Protein AF-B3H0V5-F1 (afdb_monomer)

Sequence (66 aa):
MKNKRYKRPNKSQIREYKAYLDAVKTMYEDMPDGAYFAILIDSTESWLNENNLGHLDAHDFYHQYG

Radius of gyration: 12.99 Å; Cα contacts (8 Å, |Δi|>4): 39; chains: 1; bounding box: 45×18×29 Å

pLDDT: mean 92.26, std 12.67, range [42.97, 98.5]

Nearest PDB structures (foldseek):
  5of9-assembly1_B  TM=4.790E-01  e=7.041E+00  Homo sapiens
  6enu-assembly1_t  TM=4.047E-01  e=5.607E+00  Escherichia coli

Mean predicted aligned error: 4.13 Å

Structure (mmCIF, N/CA/C/O backbone):
data_AF-B3H0V5-F1
#
_entry.id   AF-B3H0V5-F1
#
loop_
_atom_site.group_PDB
_atom_site.id
_atom_site.type_symbol
_atom_site.label_atom_id
_atom_site.label_alt_id
_atom_site.label_comp_id
_atom_site.label_asym_id
_atom_site.label_entity_id
_atom_site.label_seq_id
_atom_site.pdbx_PDB_ins_code
_atom_site.Cartn_x
_atom_site.Cartn_y
_atom_site.Cartn_z
_atom_site.occupancy
_atom_site.B_iso_or_equiv
_atom_site.auth_seq_id
_atom_site.auth_comp_id
_atom_site.auth_asym_id
_atom_site.auth_atom_id
_atom_site.pdbx_PDB_model_num
ATOM 1 N N . MET A 1 1 ? -32.617 -6.236 6.621 1.00 42.97 1 MET A N 1
ATOM 2 C CA . MET A 1 1 ? -31.259 -6.374 6.042 1.00 42.97 1 MET A CA 1
ATOM 3 C C . MET A 1 1 ? -30.256 -5.880 7.077 1.00 42.97 1 MET A C 1
ATOM 5 O O . MET A 1 1 ? -30.412 -4.765 7.554 1.00 42.97 1 MET A O 1
ATOM 9 N N . LYS A 1 2 ? -29.305 -6.711 7.527 1.00 45.03 2 LYS A N 1
ATOM 10 C CA . LYS A 1 2 ? -28.272 -6.274 8.485 1.00 45.03 2 LYS A CA 1
ATOM 11 C C . LYS A 1 2 ? -27.281 -5.376 7.737 1.00 45.03 2 LYS A C 1
ATOM 13 O O . LYS A 1 2 ? -26.619 -5.857 6.823 1.00 45.03 2 LYS A O 1
ATOM 18 N N . ASN A 1 3 ? -27.193 -4.097 8.103 1.00 47.78 3 ASN A N 1
ATOM 19 C CA . ASN A 1 3 ? -26.170 -3.186 7.587 1.00 47.78 3 ASN A CA 1
ATOM 20 C C . ASN A 1 3 ? -24.788 -3.758 7.928 1.00 47.78 3 ASN A C 1
ATOM 22 O O . ASN A 1 3 ? -24.395 -3.766 9.096 1.00 47.78 3 ASN A O 1
ATOM 26 N N . LYS A 1 4 ? -24.057 -4.261 6.925 1.00 56.41 4 LYS A N 1
ATOM 27 C CA . LYS A 1 4 ? -22.640 -4.601 7.079 1.00 56.41 4 LYS A CA 1
ATOM 28 C C . LYS A 1 4 ? -21.902 -3.297 7.390 1.00 56.41 4 LYS A C 1
ATOM 30 O O . LYS A 1 4 ? -21.726 -2.457 6.515 1.00 56.41 4 LYS A O 1
ATOM 35 N N . ARG A 1 5 ? -21.523 -3.085 8.653 1.00 64.25 5 ARG A N 1
ATOM 36 C CA . ARG A 1 5 ? -20.599 -2.008 9.023 1.00 64.25 5 ARG A CA 1
ATOM 37 C C . ARG A 1 5 ? -19.218 -2.410 8.516 1.00 64.25 5 ARG A C 1
ATOM 39 O O . ARG A 1 5 ? -18.560 -3.244 9.128 1.00 64.25 5 ARG A O 1
ATOM 46 N N . TYR A 1 6 ? -18.828 -1.852 7.378 1.00 69.56 6 TYR A N 1
ATOM 47 C CA . TYR A 1 6 ? -17.485 -2.000 6.831 1.00 69.56 6 TYR A CA 1
ATOM 48 C C . TYR A 1 6 ? -16.451 -1.423 7.809 1.00 69.56 6 TYR A C 1
ATOM 50 O O . TYR A 1 6 ? -16.663 -0.360 8.405 1.00 69.56 6 TYR A O 1
ATOM 58 N N . LYS A 1 7 ? -15.366 -2.168 8.034 1.00 81.75 7 LYS A N 1
ATOM 59 C CA . LYS A 1 7 ? -14.329 -1.828 9.012 1.00 81.75 7 LYS A CA 1
ATOM 60 C C . LYS A 1 7 ? -13.366 -0.834 8.370 1.00 81.75 7 LYS A C 1
ATOM 62 O O . LYS A 1 7 ? -12.641 -1.187 7.453 1.00 81.75 7 LYS A O 1
ATOM 67 N N . ARG A 1 8 ? -13.328 0.397 8.879 1.00 88.38 8 ARG A N 1
ATOM 68 C CA . ARG A 1 8 ? -12.304 1.374 8.483 1.00 88.38 8 ARG A CA 1
ATOM 69 C C . ARG A 1 8 ? -10.945 1.003 9.094 1.00 88.38 8 ARG A C 1
ATOM 71 O O . ARG A 1 8 ? -10.930 0.507 10.227 1.00 88.38 8 ARG A O 1
ATOM 78 N N . PRO A 1 9 ? -9.824 1.266 8.397 1.00 91.94 9 PRO A N 1
ATOM 79 C CA . PRO A 1 9 ? -8.496 1.098 8.972 1.00 91.94 9 PRO A CA 1
ATOM 80 C C . PRO A 1 9 ? -8.331 2.033 10.174 1.00 91.94 9 PRO A C 1
ATOM 82 O O . PRO A 1 9 ? -8.796 3.177 10.173 1.00 91.94 9 PRO A O 1
ATOM 85 N N . ASN A 1 10 ? -7.670 1.554 11.223 1.00 94.88 10 ASN A N 1
ATOM 86 C CA . ASN A 1 10 ? -7.293 2.406 12.347 1.00 94.88 10 ASN A CA 1
ATOM 87 C C . ASN A 1 10 ? -5.920 3.070 12.112 1.00 94.88 10 ASN A C 1
ATOM 89 O O . ASN A 1 10 ? -5.202 2.750 11.168 1.00 94.88 10 ASN A O 1
ATOM 93 N N . LYS A 1 11 ? -5.526 3.991 13.001 1.00 96.25 11 LYS A N 1
ATOM 94 C CA . LYS A 1 11 ? -4.252 4.723 12.880 1.00 96.25 11 LYS A CA 1
ATOM 95 C C . LYS A 1 11 ? -3.007 3.825 12.895 1.00 96.25 11 LYS A C 1
ATOM 97 O O . LYS A 1 11 ? -2.021 4.187 12.264 1.00 96.25 11 LYS A O 1
ATOM 102 N N . SER A 1 12 ? -3.025 2.698 13.615 1.00 96.88 12 SER A N 1
ATOM 103 C CA . SER A 1 12 ? -1.888 1.764 13.616 1.00 96.88 12 SER A CA 1
ATOM 104 C C . SER A 1 12 ? -1.773 1.045 12.284 1.00 96.88 12 SER A C 1
ATOM 106 O O . SER A 1 12 ? -0.704 1.057 11.691 1.00 96.88 12 SER A O 1
ATOM 108 N N . GLN A 1 13 ? -2.898 0.551 11.767 1.00 96.75 13 GLN A N 1
ATOM 109 C CA . GLN A 1 13 ? -2.972 -0.104 10.463 1.00 96.75 13 GLN A CA 1
ATOM 110 C C . GLN A 1 13 ? -2.495 0.820 9.334 1.00 96.75 13 GLN A C 1
ATOM 112 O O . GLN A 1 13 ? -1.735 0.390 8.481 1.00 96.75 13 GLN A O 1
ATOM 117 N N . ILE A 1 14 ? -2.860 2.107 9.357 1.00 97.50 14 ILE A N 1
ATOM 118 C CA . ILE A 1 14 ? -2.371 3.082 8.363 1.00 97.50 14 ILE A CA 1
ATOM 119 C C . ILE A 1 14 ? -0.849 3.258 8.454 1.00 97.50 14 ILE A C 1
ATOM 121 O O . ILE A 1 14 ? -0.174 3.366 7.436 1.00 97.50 14 ILE A O 1
ATOM 125 N N . ARG A 1 15 ? -0.286 3.299 9.666 1.00 97.94 15 ARG A N 1
ATOM 126 C CA . ARG A 1 15 ? 1.166 3.417 9.856 1.00 97.94 15 ARG A CA 1
ATOM 127 C C . ARG A 1 15 ? 1.903 2.155 9.405 1.00 97.94 15 ARG A C 1
ATOM 129 O O . ARG A 1 15 ? 2.954 2.272 8.789 1.00 97.94 15 ARG A O 1
ATOM 136 N N . GLU A 1 16 ? 1.357 0.982 9.706 1.00 98.00 16 GLU A N 1
ATOM 137 C CA . GLU A 1 16 ? 1.889 -0.310 9.260 1.00 98.00 16 GLU A CA 1
ATOM 138 C C . GLU A 1 16 ? 1.853 -0.420 7.732 1.00 98.00 16 GLU A C 1
ATOM 140 O O . GLU A 1 16 ? 2.860 -0.783 7.132 1.00 98.00 16 GLU A O 1
ATOM 145 N N . TYR A 1 17 ? 0.747 -0.014 7.100 1.00 98.19 17 TYR A N 1
ATOM 146 C CA . TYR A 1 17 ? 0.632 0.060 5.644 1.00 98.19 17 TYR A CA 1
ATOM 147 C C . TYR A 1 17 ? 1.690 0.973 5.022 1.00 98.19 17 TYR A C 1
ATOM 149 O O . TYR A 1 17 ? 2.356 0.566 4.080 1.00 98.19 17 TYR A O 1
ATOM 157 N N . LYS A 1 18 ? 1.889 2.181 5.563 1.00 98.06 18 LYS A N 1
ATOM 158 C CA . LYS A 1 18 ? 2.897 3.117 5.041 1.00 98.06 18 LYS A CA 1
ATOM 159 C C . LYS A 1 18 ? 4.308 2.540 5.098 1.00 98.06 18 LYS A C 1
ATOM 161 O O . LYS A 1 18 ? 5.026 2.606 4.113 1.00 98.06 18 LYS A O 1
ATOM 166 N N . ALA A 1 19 ? 4.676 1.925 6.223 1.00 98.06 19 ALA A N 1
ATOM 167 C CA . ALA A 1 19 ? 5.983 1.287 6.362 1.00 98.06 19 ALA A CA 1
ATOM 168 C C . ALA A 1 19 ? 6.158 0.103 5.395 1.00 98.06 19 ALA A C 1
ATOM 170 O O . ALA A 1 19 ? 7.228 -0.069 4.816 1.00 98.06 19 ALA A O 1
ATOM 171 N N . TYR A 1 20 ? 5.105 -0.697 5.206 1.00 98.19 20 TYR A N 1
ATOM 172 C CA . TYR A 1 20 ? 5.087 -1.768 4.212 1.00 98.19 20 TYR A CA 1
ATOM 173 C C . TYR A 1 20 ? 5.271 -1.218 2.793 1.00 98.19 20 TYR A C 1
ATOM 175 O O . TYR A 1 20 ? 6.139 -1.685 2.059 1.00 98.19 20 TYR A O 1
ATOM 183 N 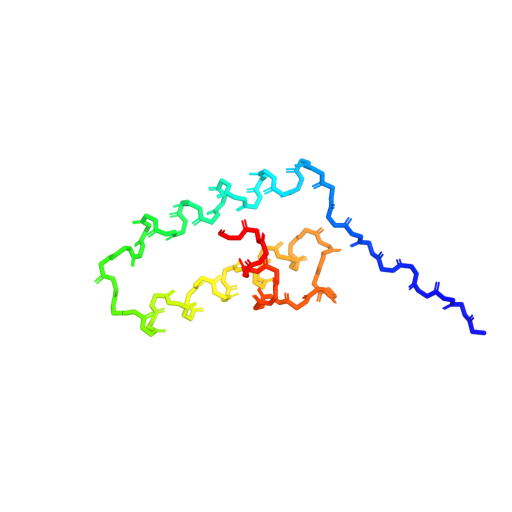N . LEU A 1 21 ? 4.495 -0.202 2.420 1.00 97.94 21 LEU A N 1
ATOM 184 C CA . LEU A 1 21 ? 4.517 0.363 1.079 1.00 97.94 21 LEU A CA 1
ATOM 185 C C . LEU A 1 21 ? 5.849 1.053 0.772 1.00 97.94 21 LEU A C 1
ATOM 187 O O . LEU A 1 21 ? 6.344 0.912 -0.339 1.00 97.94 21 LEU A O 1
ATOM 191 N N . ASP A 1 22 ? 6.466 1.733 1.740 1.00 98.06 22 ASP A N 1
ATOM 192 C CA . ASP A 1 22 ? 7.808 2.305 1.575 1.00 98.06 22 ASP A CA 1
ATOM 193 C C . ASP A 1 22 ? 8.844 1.218 1.247 1.00 98.06 22 ASP A C 1
ATOM 195 O O . ASP A 1 22 ? 9.659 1.403 0.344 1.00 98.06 22 ASP A O 1
ATOM 199 N N . ALA A 1 23 ? 8.769 0.051 1.898 1.00 98.25 23 ALA A N 1
ATOM 200 C CA . ALA A 1 23 ? 9.643 -1.074 1.571 1.00 98.25 23 ALA A CA 1
ATOM 201 C C . ALA A 1 23 ? 9.403 -1.592 0.142 1.00 98.25 23 ALA A C 1
ATOM 203 O O . ALA A 1 23 ? 10.364 -1.851 -0.583 1.00 98.25 23 ALA A O 1
ATOM 204 N N . VAL A 1 24 ? 8.139 -1.690 -0.289 1.00 97.38 24 VAL A N 1
ATOM 205 C CA . VAL A 1 24 ? 7.794 -2.075 -1.668 1.00 97.38 24 VAL A CA 1
ATOM 206 C C . VAL A 1 24 ? 8.345 -1.055 -2.668 1.00 97.38 24 VAL A C 1
ATOM 208 O O . VAL A 1 24 ? 8.980 -1.445 -3.643 1.00 97.38 24 VAL A O 1
ATOM 211 N N . LYS A 1 25 ? 8.167 0.24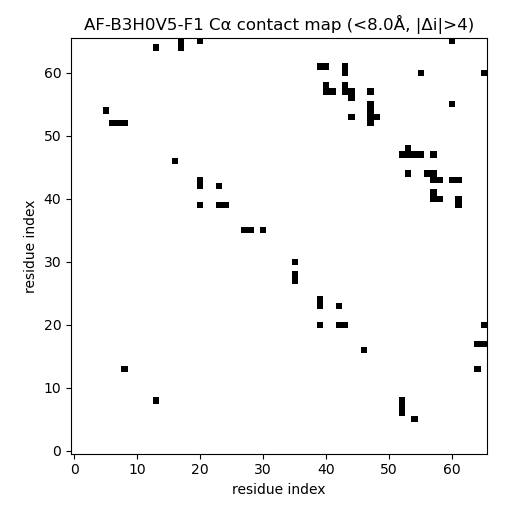6 -2.417 1.00 97.12 25 LYS A N 1
ATOM 212 C CA . LYS A 1 25 ? 8.686 1.314 -3.283 1.00 97.12 25 LYS A CA 1
ATOM 213 C C . LYS A 1 25 ? 10.197 1.204 -3.468 1.00 97.12 25 LYS A C 1
ATOM 215 O O . LYS A 1 25 ? 10.661 1.211 -4.601 1.00 97.12 25 LYS A O 1
ATOM 220 N N . THR A 1 26 ? 10.949 1.015 -2.382 1.00 97.25 26 THR A N 1
ATOM 221 C CA . THR A 1 26 ? 12.408 0.830 -2.446 1.00 97.25 26 THR A CA 1
ATOM 222 C C . THR A 1 26 ? 12.811 -0.413 -3.241 1.00 97.25 26 THR A C 1
ATOM 224 O O . THR A 1 26 ? 13.800 -0.380 -3.962 1.00 97.25 26 THR A O 1
ATOM 227 N N . MET A 1 27 ? 12.057 -1.513 -3.158 1.00 96.94 27 MET A N 1
ATOM 228 C CA . MET A 1 27 ? 12.376 -2.733 -3.915 1.00 96.94 27 MET A CA 1
ATOM 229 C C . MET A 1 27 ? 12.221 -2.576 -5.433 1.00 96.94 27 MET A C 1
ATOM 231 O O . MET A 1 27 ? 12.833 -3.339 -6.181 1.00 96.94 27 MET A O 1
ATOM 235 N N . TYR A 1 28 ? 11.396 -1.630 -5.883 1.00 94.94 28 TYR A N 1
ATOM 236 C CA . TYR A 1 28 ? 10.992 -1.504 -7.284 1.00 94.94 28 TYR A CA 1
ATOM 237 C C . TYR A 1 28 ? 11.252 -0.112 -7.875 1.00 94.94 28 TYR A C 1
ATOM 239 O O . TYR A 1 28 ? 10.729 0.189 -8.945 1.00 94.94 28 TYR A O 1
ATOM 247 N N . GLU A 1 29 ? 12.060 0.725 -7.216 1.00 93.00 29 GLU A N 1
ATOM 248 C CA . GLU A 1 29 ? 12.263 2.134 -7.590 1.00 93.00 29 GLU A CA 1
ATOM 249 C C . GLU A 1 29 ? 12.810 2.338 -9.015 1.00 93.00 29 GLU A C 1
ATOM 251 O O . GLU A 1 29 ? 12.512 3.349 -9.644 1.00 93.00 29 GLU A O 1
ATOM 256 N N . ASP A 1 30 ? 13.536 1.355 -9.555 1.00 95.00 30 ASP A N 1
ATOM 257 C CA . ASP A 1 30 ? 14.124 1.399 -10.901 1.00 95.00 30 ASP A CA 1
ATOM 258 C C . ASP A 1 30 ? 13.177 0.912 -12.019 1.00 95.00 30 ASP A C 1
ATOM 260 O O . ASP A 1 30 ? 13.566 0.828 -13.190 1.00 95.00 30 ASP A O 1
ATOM 264 N N . MET A 1 31 ? 11.937 0.533 -11.693 1.00 94.69 31 MET A N 1
ATOM 265 C CA . MET A 1 31 ? 10.990 0.036 -12.691 1.00 94.69 31 MET A CA 1
ATOM 266 C C . MET A 1 31 ? 10.339 1.163 -13.505 1.00 94.69 31 MET A C 1
ATOM 268 O O . MET A 1 31 ? 10.100 2.249 -12.984 1.00 94.69 31 MET A O 1
ATOM 272 N N . PRO A 1 32 ? 9.951 0.901 -14.770 1.00 95.81 32 PRO A N 1
ATOM 273 C CA . PRO A 1 32 ? 9.150 1.847 -15.542 1.00 95.81 32 PRO A CA 1
ATOM 274 C C . PRO A 1 32 ? 7.842 2.206 -14.824 1.00 95.81 32 PRO A C 1
ATOM 276 O O . PRO A 1 32 ? 7.156 1.306 -14.338 1.00 95.81 32 PRO A O 1
ATOM 279 N N . ASP A 1 33 ? 7.449 3.484 -14.850 1.00 91.12 33 ASP A N 1
ATOM 280 C CA . ASP A 1 33 ? 6.315 4.044 -14.089 1.00 91.12 33 ASP A CA 1
ATOM 281 C C . ASP A 1 33 ? 5.035 3.196 -14.130 1.00 91.12 33 ASP A C 1
ATOM 283 O O . ASP A 1 33 ? 4.389 2.979 -13.106 1.00 91.12 33 ASP A O 1
ATOM 287 N N . GLY A 1 34 ? 4.664 2.681 -15.307 1.00 91.94 34 GLY A N 1
ATOM 288 C CA . GLY A 1 34 ? 3.465 1.854 -15.460 1.00 91.94 34 GLY A CA 1
ATOM 289 C C . GLY A 1 34 ? 3.559 0.504 -14.741 1.00 91.94 34 GLY A C 1
ATOM 290 O O . GLY A 1 34 ? 2.590 0.068 -14.122 1.00 91.94 34 GLY A O 1
ATOM 291 N N . ALA A 1 35 ? 4.726 -0.145 -14.790 1.00 94.12 35 ALA A N 1
ATOM 292 C CA . ALA A 1 35 ? 4.977 -1.398 -14.078 1.00 94.12 35 ALA A CA 1
ATOM 293 C C . ALA A 1 35 ? 5.117 -1.153 -12.570 1.00 94.12 35 ALA A C 1
ATOM 295 O O . ALA A 1 35 ? 4.553 -1.896 -11.769 1.00 94.12 35 ALA A O 1
ATOM 296 N N . TYR A 1 36 ? 5.798 -0.069 -12.197 1.00 95.12 36 TYR A N 1
ATOM 297 C CA . TYR A 1 36 ? 5.947 0.362 -10.814 1.00 95.12 36 TYR A CA 1
ATOM 298 C C . TYR A 1 36 ? 4.587 0.613 -10.154 1.00 95.12 36 TYR A C 1
ATOM 300 O O . TYR A 1 36 ? 4.284 0.045 -9.106 1.00 95.12 36 TYR A O 1
ATOM 308 N N . PHE A 1 37 ? 3.715 1.386 -10.804 1.00 95.81 37 PHE A N 1
ATOM 309 C CA . PHE A 1 37 ? 2.382 1.665 -10.281 1.00 95.81 37 PHE A CA 1
ATOM 310 C C . PHE A 1 37 ? 1.530 0.397 -10.145 1.00 95.81 37 PHE A C 1
ATOM 312 O O . PHE A 1 37 ? 0.880 0.212 -9.118 1.00 95.81 37 PHE A O 1
ATOM 319 N N . ALA A 1 38 ? 1.572 -0.507 -11.131 1.00 96.94 38 ALA A N 1
ATOM 320 C CA . ALA A 1 38 ? 0.848 -1.776 -11.056 1.00 96.94 38 ALA A CA 1
ATOM 321 C C . ALA A 1 38 ? 1.267 -2.60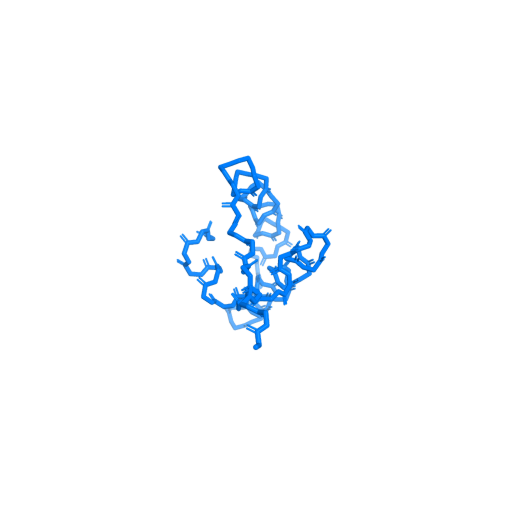9 -9.831 1.00 96.94 38 ALA A C 1
ATOM 323 O O . ALA A 1 38 ? 0.404 -3.140 -9.134 1.00 96.94 38 ALA A O 1
ATOM 324 N N . ILE A 1 39 ? 2.568 -2.652 -9.520 1.00 97.56 39 ILE A N 1
ATOM 325 C CA . ILE A 1 39 ? 3.086 -3.343 -8.332 1.00 97.56 39 ILE A CA 1
ATOM 326 C C . ILE A 1 39 ? 2.584 -2.698 -7.040 1.00 97.56 39 ILE A C 1
ATOM 328 O O . ILE A 1 39 ? 2.233 -3.414 -6.104 1.00 97.56 39 ILE A O 1
ATOM 332 N N . LEU A 1 40 ? 2.525 -1.365 -6.961 1.00 97.94 40 LEU A N 1
ATOM 333 C CA . LEU A 1 40 ? 2.036 -0.681 -5.759 1.00 97.94 40 LEU A CA 1
ATOM 334 C C . LEU A 1 40 ? 0.548 -0.947 -5.509 1.00 97.94 40 LEU A C 1
ATOM 336 O O . LEU A 1 40 ? 0.148 -1.126 -4.355 1.00 97.94 40 LEU A O 1
ATOM 340 N N . ILE A 1 41 ? -0.262 -1.014 -6.568 1.00 98.25 41 ILE A N 1
ATOM 341 C CA . ILE A 1 41 ? -1.682 -1.368 -6.456 1.00 98.25 41 ILE A CA 1
ATOM 342 C C . ILE A 1 41 ? -1.851 -2.831 -6.030 1.00 98.25 41 ILE A C 1
ATOM 344 O O . ILE A 1 41 ? -2.565 -3.087 -5.062 1.00 98.25 41 ILE A O 1
ATOM 348 N N . ASP A 1 42 ? -1.145 -3.765 -6.670 1.00 98.25 42 ASP A N 1
ATOM 349 C CA . ASP A 1 42 ? -1.182 -5.200 -6.336 1.00 98.25 42 ASP A CA 1
ATOM 350 C C . ASP A 1 42 ? -0.709 -5.476 -4.893 1.00 98.25 42 ASP A C 1
ATOM 352 O O . ASP A 1 42 ? -1.344 -6.201 -4.119 1.00 98.25 42 ASP A O 1
ATOM 356 N N . SER A 1 43 ? 0.358 -4.795 -4.472 1.00 98.31 43 SER A N 1
ATO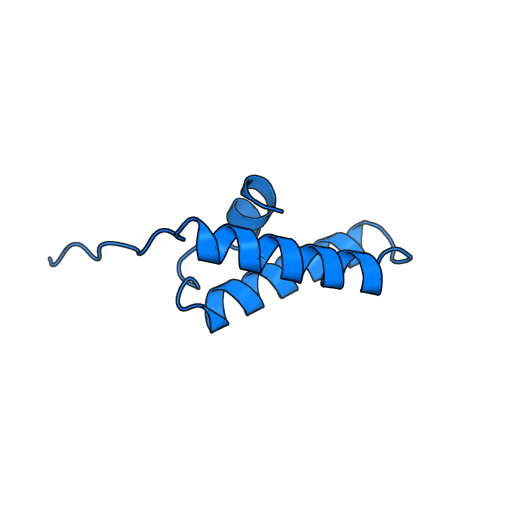M 357 C CA . SER A 1 43 ? 0.869 -4.848 -3.097 1.00 98.31 43 SER A CA 1
ATOM 358 C C . SER A 1 43 ? -0.139 -4.272 -2.097 1.00 98.31 43 SER A C 1
ATOM 360 O O . SER A 1 43 ? -0.324 -4.808 -1.003 1.00 98.31 43 SER A O 1
ATOM 362 N N . THR A 1 44 ? -0.834 -3.192 -2.467 1.00 98.44 44 THR A N 1
ATOM 363 C CA . THR A 1 44 ? -1.886 -2.599 -1.629 1.00 98.44 44 THR A CA 1
ATOM 364 C C . THR A 1 44 ? -3.078 -3.542 -1.482 1.00 98.44 44 THR A C 1
ATOM 366 O O . THR A 1 44 ? -3.565 -3.728 -0.366 1.00 98.44 44 THR A O 1
ATOM 369 N N . GLU A 1 45 ? -3.524 -4.180 -2.564 1.00 98.50 45 GLU A N 1
ATOM 370 C CA . GLU A 1 45 ? -4.594 -5.182 -2.526 1.00 98.50 45 GLU A CA 1
ATOM 371 C C . GLU A 1 45 ? -4.219 -6.369 -1.627 1.00 98.50 45 GLU A C 1
ATOM 373 O O . GLU A 1 45 ? -4.997 -6.759 -0.747 1.00 98.50 45 GLU A O 1
ATOM 378 N N . SER A 1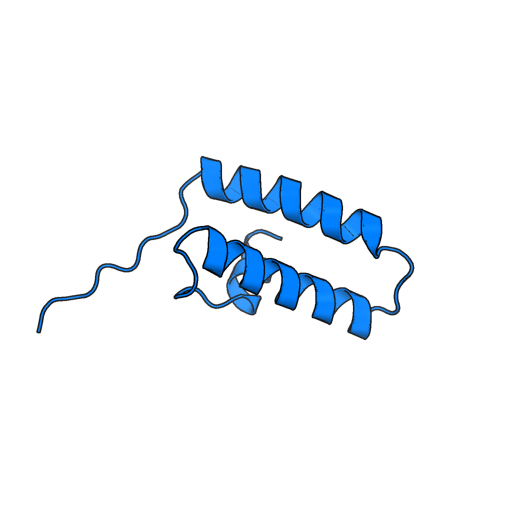 46 ? -3.001 -6.891 -1.784 1.00 98.31 46 SER A N 1
ATOM 379 C CA . SER A 1 46 ? -2.469 -7.979 -0.956 1.00 98.31 46 SER A CA 1
ATOM 380 C C . SER A 1 46 ? -2.472 -7.609 0.528 1.00 98.31 46 SER A C 1
ATOM 382 O O . SER A 1 46 ? -3.046 -8.329 1.352 1.00 98.31 46 SER A O 1
ATOM 384 N N . TRP A 1 47 ? -1.943 -6.431 0.871 1.00 98.31 47 TRP A N 1
ATOM 385 C CA . TRP A 1 47 ? -1.916 -5.951 2.251 1.00 98.31 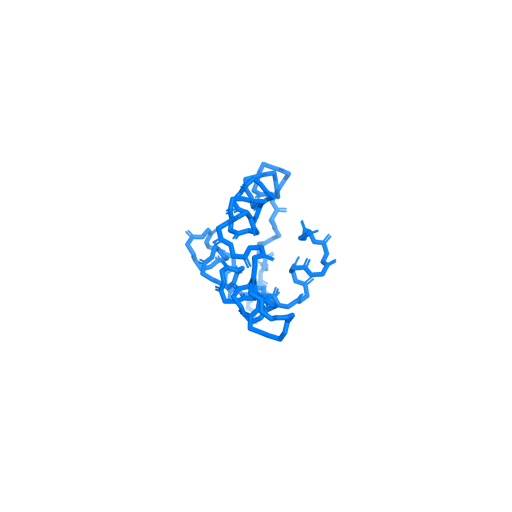47 TRP A CA 1
ATOM 386 C C . TRP A 1 47 ? -3.326 -5.794 2.842 1.00 98.31 47 TRP A C 1
ATOM 388 O O . TRP A 1 47 ? -3.572 -6.178 3.991 1.00 98.31 47 TRP A O 1
ATOM 398 N N . LEU A 1 48 ? -4.282 -5.265 2.069 1.00 97.69 48 LEU A N 1
ATOM 399 C CA . LEU A 1 48 ? -5.673 -5.122 2.506 1.00 97.69 48 LEU A CA 1
ATOM 400 C C . LEU A 1 48 ? -6.317 -6.482 2.799 1.00 97.69 48 LEU A C 1
ATOM 402 O O . LEU A 1 48 ? -7.005 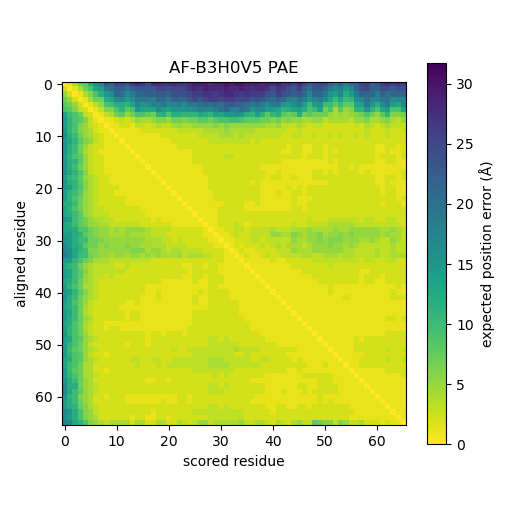-6.627 3.818 1.00 97.69 48 LEU A O 1
ATOM 406 N N . ASN A 1 49 ? -6.082 -7.481 1.950 1.00 97.19 49 ASN A N 1
ATOM 407 C CA . ASN A 1 49 ? -6.598 -8.836 2.138 1.00 97.19 49 ASN A CA 1
ATOM 408 C C . ASN A 1 49 ? -6.042 -9.487 3.411 1.00 97.19 49 ASN A C 1
ATOM 410 O O . ASN A 1 49 ? -6.818 -9.966 4.245 1.00 97.19 49 ASN A O 1
ATOM 414 N N . GLU A 1 50 ? -4.729 -9.410 3.625 1.00 97.06 50 GLU A N 1
ATOM 415 C CA . GLU A 1 50 ? -4.062 -9.951 4.818 1.00 97.06 50 GLU A CA 1
ATOM 416 C C . GLU A 1 50 ? -4.537 -9.282 6.121 1.00 97.06 50 GLU A C 1
ATOM 418 O O . GLU A 1 50 ? -4.609 -9.915 7.177 1.00 97.06 50 GLU A O 1
ATOM 423 N N . ASN A 1 51 ? -4.947 -8.012 6.051 1.00 95.75 51 ASN A N 1
ATOM 424 C CA . ASN A 1 51 ? -5.343 -7.213 7.214 1.00 95.75 51 ASN A CA 1
ATOM 425 C C . ASN A 1 51 ? -6.861 -7.159 7.469 1.00 95.75 51 ASN A C 1
ATOM 427 O O . ASN A 1 51 ? -7.328 -6.360 8.294 1.00 95.75 51 ASN A O 1
ATOM 431 N N . ASN A 1 52 ? -7.647 -8.033 6.828 1.00 94.88 52 ASN A N 1
ATOM 432 C CA . ASN A 1 52 ? -9.118 -8.069 6.918 1.00 94.88 52 ASN A CA 1
ATOM 433 C C . ASN A 1 52 ? -9.794 -6.765 6.445 1.00 94.88 52 ASN A C 1
ATOM 435 O O . ASN A 1 52 ? -10.844 -6.357 6.959 1.00 94.88 52 ASN A O 1
ATOM 439 N N . LEU A 1 53 ? -9.171 -6.096 5.478 1.00 95.69 53 LEU A N 1
ATOM 440 C CA . LEU A 1 53 ? -9.615 -4.850 4.859 1.00 95.69 53 LEU A CA 1
ATOM 4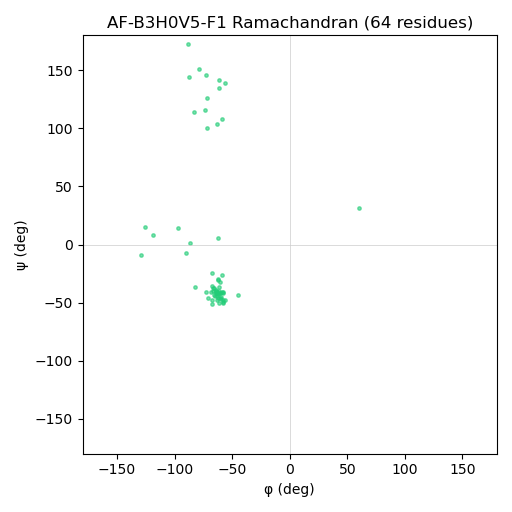41 C C . LEU A 1 53 ? -9.879 -4.997 3.351 1.00 95.69 53 LEU A C 1
ATOM 443 O O . LEU A 1 53 ? -10.208 -4.004 2.720 1.00 95.69 53 LEU A O 1
ATOM 447 N N . GLY A 1 54 ? -9.853 -6.210 2.787 1.00 95.38 54 GLY A N 1
ATOM 448 C CA . GLY A 1 54 ? -10.075 -6.487 1.352 1.00 95.38 54 GLY A CA 1
ATOM 449 C C . GLY A 1 54 ? -11.451 -6.112 0.774 1.00 95.38 54 GLY A C 1
ATOM 450 O O . GLY A 1 54 ? -11.763 -6.426 -0.363 1.00 95.38 54 GLY A O 1
ATOM 451 N N . HIS A 1 55 ? -12.310 -5.461 1.560 1.00 94.25 55 HIS A N 1
ATOM 452 C CA . HIS A 1 55 ? -13.533 -4.818 1.070 1.00 94.25 55 HIS A CA 1
ATOM 453 C C . HIS A 1 55 ? -13.306 -3.354 0.658 1.00 94.25 55 HIS A C 1
ATOM 455 O O . HIS A 1 55 ? -14.245 -2.707 0.197 1.00 94.25 55 HIS A O 1
ATOM 461 N N . LEU A 1 56 ? -12.114 -2.811 0.918 1.00 95.31 56 LEU A N 1
ATOM 462 C CA . LEU A 1 56 ? -11.686 -1.491 0.474 1.00 95.31 56 LEU A CA 1
ATOM 463 C C . LEU A 1 56 ? -11.076 -1.610 -0.921 1.00 95.31 56 LEU A C 1
ATOM 465 O O . LEU A 1 56 ? -10.407 -2.595 -1.221 1.00 95.31 56 LEU A O 1
ATOM 469 N N . ASP A 1 57 ? -11.302 -0.597 -1.748 1.00 96.88 57 ASP A N 1
ATOM 470 C CA . ASP A 1 57 ? -10.689 -0.508 -3.067 1.00 96.88 57 ASP A CA 1
ATOM 471 C C . ASP A 1 57 ? -9.195 -0.178 -2.931 1.00 96.88 57 ASP A C 1
ATOM 473 O O . ASP A 1 57 ? -8.825 0.780 -2.249 1.00 96.88 57 ASP A O 1
ATOM 477 N N . ALA A 1 58 ? -8.335 -0.994 -3.543 1.00 97.81 58 ALA A N 1
ATOM 478 C CA . ALA A 1 58 ? -6.887 -0.861 -3.411 1.00 97.81 58 ALA A CA 1
ATOM 479 C C . ALA A 1 58 ? -6.355 0.423 -4.060 1.00 97.81 58 ALA A C 1
ATOM 481 O O . ALA A 1 58 ? -5.441 1.046 -3.520 1.00 97.81 58 ALA A O 1
ATOM 482 N N . HIS A 1 59 ? -6.944 0.843 -5.181 1.00 97.56 59 HIS A N 1
ATOM 483 C CA . HIS A 1 59 ? -6.539 2.051 -5.886 1.00 97.56 59 HIS A CA 1
ATOM 484 C C . HIS A 1 59 ? -6.868 3.296 -5.058 1.00 97.56 59 HIS A C 1
ATOM 486 O O . HIS A 1 59 ? -5.978 4.103 -4.780 1.00 97.56 59 HIS A O 1
ATOM 492 N N . ASP A 1 60 ? -8.105 3.420 -4.577 1.00 97.69 60 ASP A N 1
ATOM 493 C CA . ASP A 1 60 ? -8.516 4.528 -3.709 1.00 97.69 60 ASP A CA 1
ATOM 494 C C . ASP A 1 60 ? -7.725 4.549 -2.394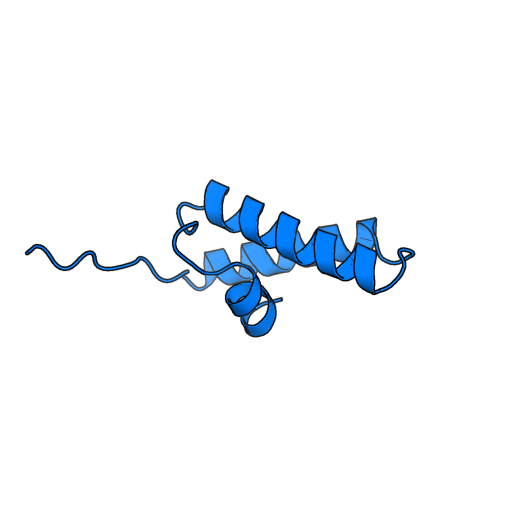 1.00 97.69 60 ASP A C 1
ATOM 496 O O . ASP A 1 60 ? -7.320 5.614 -1.918 1.00 97.69 60 ASP A O 1
ATOM 500 N N . PHE A 1 61 ? -7.468 3.376 -1.806 1.00 97.19 61 PHE A N 1
ATOM 501 C CA . PHE A 1 61 ? -6.696 3.268 -0.571 1.00 97.19 61 PHE A CA 1
ATOM 502 C C . PHE A 1 61 ? -5.245 3.723 -0.756 1.00 97.19 61 PHE A C 1
ATOM 504 O O . PHE A 1 61 ? -4.736 4.482 0.075 1.00 97.19 61 PHE A O 1
ATOM 511 N N . TYR A 1 62 ? -4.605 3.309 -1.854 1.00 97.50 62 TYR A N 1
ATOM 512 C CA . TYR A 1 62 ? -3.267 3.761 -2.229 1.00 97.50 62 TYR A CA 1
ATOM 513 C C . TYR A 1 62 ? -3.231 5.276 -2.450 1.00 97.50 62 TYR A C 1
ATOM 515 O O . TYR A 1 62 ? -2.379 5.949 -1.884 1.00 97.50 62 TYR A O 1
ATOM 523 N N . HIS A 1 63 ? -4.187 5.859 -3.178 1.00 96.75 63 HIS A N 1
ATOM 524 C CA . HIS A 1 63 ? -4.218 7.320 -3.362 1.00 96.75 63 HIS A CA 1
ATOM 525 C C . HIS A 1 63 ? -4.407 8.090 -2.055 1.00 96.75 63 HIS A C 1
ATOM 527 O O . HIS A 1 63 ? -3.939 9.221 -1.921 1.00 96.75 63 HIS A O 1
ATOM 533 N N . GLN A 1 64 ? -5.103 7.501 -1.082 1.00 96.50 64 GLN A N 1
ATOM 534 C CA . GLN A 1 64 ? -5.364 8.157 0.193 1.00 96.50 64 GLN A CA 1
ATOM 535 C C . GLN A 1 64 ? -4.198 8.049 1.186 1.00 96.50 64 GLN A C 1
ATOM 537 O O . GLN A 1 64 ? -3.987 8.968 1.989 1.00 96.50 64 GLN A O 1
ATOM 542 N N . TYR A 1 65 ? -3.492 6.918 1.199 1.00 95.69 65 TYR A N 1
ATOM 543 C CA . TYR A 1 65 ? -2.534 6.587 2.258 1.00 95.69 65 TYR A CA 1
ATOM 544 C C . TYR A 1 65 ? -1.151 6.167 1.774 1.00 95.69 65 TYR A C 1
ATOM 546 O O . TYR A 1 65 ? -0.279 5.998 2.631 1.00 95.69 65 TYR A O 1
ATOM 554 N N . GLY A 1 66 ? -0.972 5.964 0.474 1.00 88.56 66 GLY A N 1
ATOM 555 C CA . GLY A 1 66 ? 0.298 5.600 -0.135 1.00 88.56 66 GLY A CA 1
ATOM 556 C C . GLY A 1 66 ? 1.256 6.760 -0.315 1.00 88.56 66 GLY A C 1
ATOM 557 O O . GLY A 1 66 ? 0.934 7.911 0.054 1.00 88.56 66 GLY A O 1
#

Foldseek 3Di:
DDPPPQDDDDPVLLVVLLVQLVVLCVVCVPPDPVVSVVSSLVSQCVSCVVVVNNVDRSVVSSVVRD

Secondary structure (DSSP, 8-state):
-------PPPHHHHHHHHHHHHHHHHHHTTS-HHHHHHHHHHHHHHHHHHTT-TTS-HHHHHHHH-

Organism: Actinobacillus pleuropneumoniae serotype 7 (strain AP76) (NCBI:txid537457)

Solvent-accessible surface area (backbone atoms only — not comparable to full-atom values): 3992 Å² total; per-residue (Å²): 134,83,81,80,78,78,75,75,82,50,77,64,56,51,52,53,48,40,57,51,48,53,53,53,47,67,77,43,67,89,46,60,68,73,62,37,51,51,50,54,38,54,52,39,40,52,52,27,48,78,67,79,34,60,89,56,59,33,64,63,47,40,76,73,58,102